Protein AF-A0A7W1I3D6-F1 (afdb_monomer_lite)

Sequence (99 aa):
LPVAHKRLGVGALIDAAIGDEPKHVIVAATLSLRPVEPLKLLAGPGVQFSHGHRDPLFRVGAAVDLPSIRSLTISPGVSVDFVGGHRAMVFGVTMGTGF

pLDDT: mean 77.07, std 13.78, range [35.66, 92.25]

Radius of gyration: 14.08 Å; chains: 1; bounding box: 47×22×35 Å

Foldseek 3Di:
DPPPPQFKFKFWFWWFFDDPDDTKTKIWTWIWGPPDAQKIWIWTKIWIDDPNDIWIKIKTWMWGWDDADPFKTKTFIWMWICTPNDIDIGGGITIGGDD

Structure (mmCIF, N/CA/C/O backbone):
data_AF-A0A7W1I3D6-F1
#
_entry.id   AF-A0A7W1I3D6-F1
#
loop_
_atom_site.group_PDB
_atom_site.id
_atom_site.type_symbol
_atom_site.label_atom_id
_atom_site.label_alt_id
_atom_site.label_comp_id
_atom_site.label_asym_id
_atom_site.label_entity_id
_atom_site.label_seq_id
_atom_site.pdbx_PDB_ins_code
_atom_site.Cartn_x
_atom_site.Cartn_y
_atom_site.Cartn_z
_atom_site.occupancy
_atom_site.B_iso_or_equiv
_atom_site.auth_seq_id
_atom_site.auth_comp_id
_atom_site.auth_asym_id
_atom_site.auth_atom_id
_atom_site.pdbx_PDB_model_num
ATOM 1 N N . LEU A 1 1 ? -27.669 1.360 17.803 1.00 35.66 1 LEU A N 1
ATOM 2 C CA . LEU A 1 1 ? -27.728 0.775 16.442 1.00 35.66 1 LEU A CA 1
ATOM 3 C C . LEU A 1 1 ? -26.361 0.168 16.165 1.00 35.66 1 LEU A C 1
ATOM 5 O O . LEU A 1 1 ? -25.393 0.897 16.356 1.00 35.66 1 LEU A O 1
ATOM 9 N N . PRO A 1 2 ? -26.232 -1.127 15.833 1.00 40.19 2 PRO A N 1
ATOM 10 C CA . PRO A 1 2 ? -24.918 -1.703 15.596 1.00 40.19 2 PRO A CA 1
ATOM 11 C C . PRO A 1 2 ? -24.358 -1.066 14.321 1.00 40.19 2 PRO A C 1
ATOM 13 O O . PRO A 1 2 ? -24.988 -1.112 13.265 1.00 40.19 2 PRO A O 1
ATOM 16 N N . VAL A 1 3 ? -23.214 -0.397 14.448 1.00 46.22 3 VAL A N 1
ATOM 17 C CA . VAL A 1 3 ? -22.476 0.162 13.317 1.00 46.22 3 VAL A CA 1
ATOM 18 C C . VAL A 1 3 ? -22.047 -1.027 12.468 1.00 46.22 3 VAL A C 1
ATOM 20 O O . VAL A 1 3 ? -21.266 -1.864 12.911 1.00 46.22 3 VAL A O 1
ATOM 23 N N . ALA A 1 4 ? -22.605 -1.160 11.268 1.00 44.44 4 ALA A N 1
ATOM 24 C CA . ALA A 1 4 ? -22.101 -2.122 10.305 1.00 44.44 4 ALA A CA 1
ATOM 25 C C . ALA A 1 4 ? -20.648 -1.734 9.989 1.00 44.44 4 ALA A C 1
ATOM 27 O O . ALA A 1 4 ? -20.416 -0.773 9.258 1.00 44.44 4 ALA A O 1
ATOM 28 N N . HIS A 1 5 ? -19.676 -2.435 10.582 1.00 55.94 5 HIS A N 1
ATOM 29 C CA . HIS A 1 5 ? -18.256 -2.236 10.293 1.00 55.94 5 HIS A CA 1
ATOM 30 C C . HIS A 1 5 ? -18.040 -2.526 8.804 1.00 55.94 5 HIS A C 1
ATOM 32 O O . HIS A 1 5 ? -18.047 -3.687 8.386 1.00 55.94 5 HIS A O 1
ATOM 38 N N . LYS A 1 6 ? -17.917 -1.487 7.970 1.00 65.94 6 LYS A N 1
ATOM 39 C CA . LYS A 1 6 ? -17.660 -1.661 6.538 1.00 65.94 6 LYS A CA 1
ATOM 40 C C . LYS A 1 6 ? -16.251 -2.220 6.378 1.00 65.94 6 LYS A C 1
ATOM 42 O O . LYS A 1 6 ? -15.257 -1.530 6.583 1.00 65.94 6 LYS A O 1
ATOM 47 N N . ARG A 1 7 ? -16.151 -3.506 6.054 1.00 74.06 7 ARG A N 1
ATOM 48 C CA . ARG A 1 7 ? -14.860 -4.207 5.968 1.00 74.06 7 ARG A CA 1
ATOM 49 C C . ARG A 1 7 ? -14.125 -3.963 4.655 1.00 74.06 7 ARG A C 1
ATOM 51 O O . ARG A 1 7 ? -12.944 -4.262 4.587 1.00 74.06 7 ARG A O 1
ATOM 58 N N . LEU A 1 8 ? -14.804 -3.450 3.633 1.00 76.12 8 LEU A N 1
ATOM 59 C CA . LEU A 1 8 ? -14.255 -3.243 2.295 1.00 76.12 8 LEU A CA 1
ATOM 60 C C . LEU A 1 8 ? -14.157 -1.754 1.997 1.00 76.12 8 LEU A C 1
ATOM 62 O O . LEU A 1 8 ? -15.109 -1.034 2.277 1.00 76.12 8 LEU A O 1
ATOM 66 N N . GLY A 1 9 ? -13.050 -1.344 1.385 1.00 71.12 9 GLY A N 1
ATOM 67 C CA . GLY A 1 9 ? -12.829 0.011 0.892 1.00 71.12 9 GLY A CA 1
ATOM 68 C C . GLY A 1 9 ? -12.034 0.006 -0.413 1.00 71.12 9 GLY A C 1
ATOM 69 O O . GLY A 1 9 ? -11.344 -0.967 -0.738 1.00 71.12 9 GLY A O 1
ATOM 70 N N . VAL A 1 10 ? -12.110 1.106 -1.157 1.00 68.81 10 VAL A N 1
ATOM 71 C CA . VAL A 1 10 ? -11.301 1.345 -2.360 1.00 68.81 10 VAL A CA 1
ATOM 72 C C . VAL A 1 10 ? -10.430 2.573 -2.127 1.00 68.81 10 VAL A C 1
ATOM 74 O O . VAL A 1 10 ? -10.902 3.586 -1.616 1.00 68.81 10 VAL A O 1
ATOM 77 N N . GLY A 1 11 ? -9.151 2.495 -2.476 1.00 66.44 11 GLY A N 1
ATOM 78 C CA . GLY A 1 11 ? -8.198 3.572 -2.230 1.00 66.44 11 GLY A CA 1
ATOM 79 C C . GLY A 1 11 ? -7.255 3.775 -3.402 1.00 66.44 11 GLY A C 1
ATOM 80 O O . GLY A 1 11 ? -6.897 2.828 -4.103 1.00 66.44 11 GLY A O 1
ATOM 81 N N . ALA A 1 12 ? -6.828 5.017 -3.593 1.00 62.50 12 ALA A N 1
ATOM 82 C CA . ALA A 1 12 ? -5.676 5.326 -4.421 1.00 62.50 12 ALA A CA 1
ATOM 83 C C . ALA A 1 12 ? -4.475 5.511 -3.500 1.00 62.50 12 ALA A C 1
ATOM 85 O O . ALA A 1 12 ? -4.566 6.155 -2.458 1.00 62.50 12 ALA A O 1
ATOM 86 N N . LEU A 1 13 ? -3.350 4.943 -3.887 1.00 67.12 13 LEU A N 1
ATOM 87 C CA . LEU A 1 13 ? -2.103 5.075 -3.170 1.00 67.12 13 LEU A CA 1
ATOM 88 C C . LEU A 1 13 ? -1.138 5.842 -4.069 1.00 67.12 13 LEU A C 1
ATOM 90 O O . LEU A 1 13 ? -0.946 5.488 -5.233 1.00 67.12 13 LEU A O 1
ATOM 94 N N . ILE A 1 14 ? -0.556 6.902 -3.514 1.00 62.06 14 ILE A N 1
ATOM 95 C CA . ILE A 1 14 ? 0.576 7.613 -4.099 1.00 62.06 14 ILE A CA 1
ATOM 96 C C . ILE A 1 14 ? 1.700 7.489 -3.084 1.00 62.06 14 ILE A C 1
ATOM 98 O O . ILE A 1 14 ? 1.619 8.080 -2.011 1.00 62.06 14 ILE A O 1
ATOM 102 N N . ASP A 1 15 ? 2.727 6.724 -3.431 1.00 63.75 15 ASP A N 1
ATOM 103 C CA . ASP A 1 15 ? 3.896 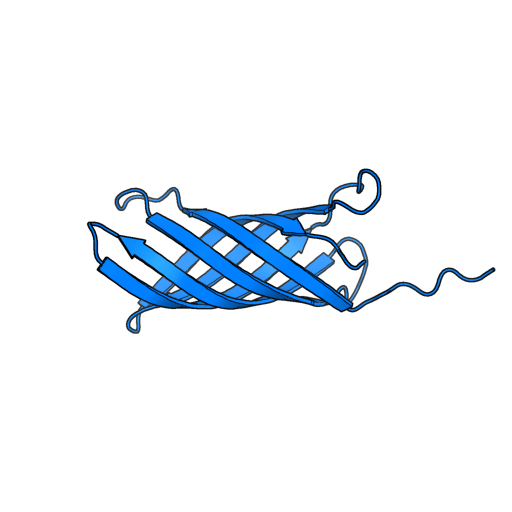6.539 -2.586 1.00 63.75 15 ASP A CA 1
ATOM 104 C C . ASP A 1 15 ? 5.125 7.110 -3.286 1.00 63.75 15 ASP A C 1
ATOM 106 O O . ASP A 1 15 ? 5.365 6.885 -4.476 1.00 63.75 15 ASP A O 1
ATOM 110 N N . ALA A 1 16 ? 5.928 7.831 -2.512 1.00 54.94 16 ALA A N 1
ATOM 111 C CA . ALA A 1 16 ? 7.310 8.105 -2.857 1.00 54.94 16 ALA A CA 1
ATOM 112 C C . ALA A 1 16 ? 8.160 7.034 -2.169 1.00 54.94 16 ALA A C 1
ATOM 114 O O . ALA A 1 16 ? 8.297 7.045 -0.946 1.00 54.94 16 ALA A O 1
ATOM 115 N N . ALA A 1 17 ? 8.702 6.093 -2.941 1.00 56.19 17 ALA A N 1
ATOM 116 C CA . ALA A 1 17 ? 9.646 5.129 -2.396 1.00 56.19 17 ALA A CA 1
ATOM 117 C C . ALA A 1 17 ? 10.978 5.848 -2.134 1.00 56.19 17 ALA A C 1
ATOM 119 O O . ALA A 1 17 ? 11.572 6.428 -3.046 1.00 56.19 17 ALA A O 1
ATOM 120 N N . ILE A 1 18 ? 11.425 5.834 -0.878 1.00 46.22 18 ILE A N 1
ATOM 121 C CA . ILE A 1 18 ? 12.745 6.319 -0.468 1.00 46.22 18 ILE A CA 1
ATOM 122 C C . ILE A 1 18 ? 13.575 5.075 -0.134 1.00 46.22 18 ILE A C 1
ATOM 124 O O . ILE A 1 18 ? 13.280 4.384 0.838 1.00 46.22 18 ILE A O 1
ATOM 128 N N . GLY A 1 19 ? 14.572 4.774 -0.964 1.00 49.94 19 GLY A N 1
ATOM 129 C CA . GLY A 1 19 ? 15.523 3.671 -0.793 1.00 49.94 19 GLY A CA 1
ATOM 130 C C . GLY A 1 19 ? 16.900 4.053 -1.347 1.00 49.94 19 GLY A C 1
ATOM 131 O O . GLY A 1 19 ? 17.102 5.206 -1.723 1.00 49.94 19 GLY A O 1
ATOM 132 N N . ASP A 1 20 ? 17.830 3.095 -1.399 1.00 46.72 20 ASP A N 1
ATOM 133 C CA . ASP A 1 20 ? 19.212 3.312 -1.878 1.00 46.72 20 ASP A CA 1
ATOM 134 C C . ASP A 1 20 ? 19.309 3.617 -3.389 1.00 46.72 20 ASP A C 1
ATOM 136 O O . ASP A 1 20 ? 20.318 4.135 -3.863 1.00 46.72 20 ASP A O 1
ATOM 140 N N . GLU A 1 21 ? 18.245 3.341 -4.144 1.00 48.88 21 GLU A N 1
ATOM 141 C CA . GLU A 1 21 ? 18.108 3.638 -5.572 1.00 48.88 21 GLU A CA 1
ATOM 142 C C . GLU A 1 21 ? 17.222 4.884 -5.806 1.00 48.88 21 GLU A C 1
ATOM 144 O O . GLU A 1 21 ? 16.393 5.233 -4.957 1.00 48.88 21 GLU A O 1
ATOM 149 N N . PRO A 1 22 ? 17.410 5.612 -6.927 1.00 52.75 22 PRO A N 1
ATOM 150 C CA . PRO A 1 22 ? 16.804 6.922 -7.172 1.00 52.75 22 PRO A CA 1
ATOM 151 C C . PRO A 1 22 ? 15.280 6.952 -6.989 1.00 52.75 22 PRO A C 1
ATOM 153 O O . PRO A 1 22 ? 14.565 6.027 -7.344 1.00 52.75 22 PRO A O 1
ATOM 156 N N . LYS A 1 23 ? 14.784 8.081 -6.469 1.00 56.25 23 LYS A N 1
ATOM 157 C CA . LYS A 1 23 ? 13.375 8.362 -6.137 1.00 56.25 23 LYS A CA 1
ATOM 158 C C . LYS A 1 23 ? 12.394 7.821 -7.190 1.00 56.25 23 LYS A C 1
ATOM 160 O O . LYS A 1 23 ? 12.240 8.415 -8.258 1.00 56.25 23 LYS A O 1
ATOM 165 N N . HIS A 1 24 ? 11.676 6.754 -6.853 1.00 69.50 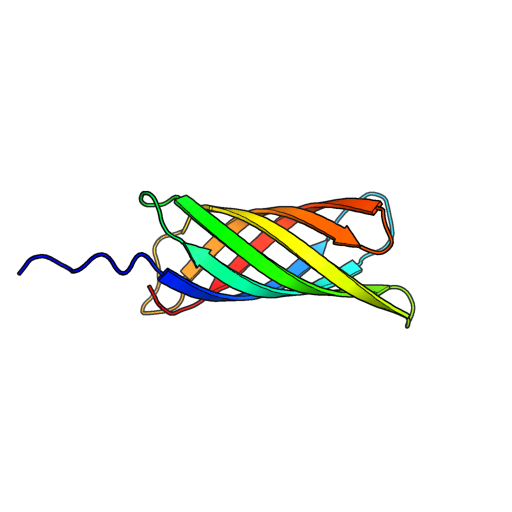24 HIS A N 1
ATOM 166 C CA . HIS A 1 24 ? 10.586 6.233 -7.672 1.00 69.50 24 HIS A CA 1
ATOM 167 C C . HIS A 1 24 ? 9.247 6.740 -7.145 1.00 69.50 24 HIS A C 1
ATOM 169 O O . HIS A 1 24 ? 8.974 6.694 -5.942 1.00 69.50 24 HIS A O 1
ATOM 175 N N . VAL A 1 25 ? 8.396 7.205 -8.060 1.00 67.69 25 VAL A N 1
ATOM 176 C CA . VAL A 1 25 ? 6.998 7.514 -7.747 1.00 67.69 25 VAL A CA 1
ATOM 177 C C . VAL A 1 25 ? 6.160 6.307 -8.128 1.00 67.69 25 VAL A C 1
ATOM 179 O O . VAL A 1 25 ? 6.264 5.806 -9.250 1.00 67.69 25 VAL A O 1
ATOM 182 N N . ILE A 1 26 ? 5.338 5.846 -7.192 1.00 74.75 26 ILE A N 1
ATOM 183 C CA . ILE A 1 26 ? 4.462 4.695 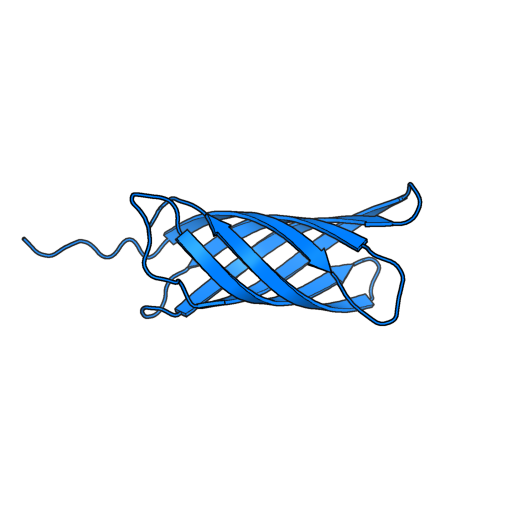-7.374 1.00 74.75 26 ILE A CA 1
ATOM 184 C C . ILE A 1 26 ? 3.024 5.157 -7.204 1.00 74.75 26 ILE A C 1
ATOM 186 O O . ILE A 1 26 ? 2.665 5.761 -6.193 1.00 74.75 26 ILE A O 1
ATOM 190 N N . VAL A 1 27 ? 2.201 4.860 -8.205 1.00 74.44 27 VAL A N 1
ATOM 191 C CA . VAL A 1 27 ? 0.758 5.096 -8.150 1.00 74.44 27 VAL A CA 1
ATOM 192 C C . VAL A 1 27 ? 0.062 3.753 -8.278 1.00 74.44 27 VAL A C 1
ATOM 194 O O . VAL A 1 27 ? 0.236 3.070 -9.285 1.00 74.44 27 VAL A O 1
ATOM 197 N N . ALA A 1 28 ? -0.727 3.372 -7.277 1.00 78.81 28 ALA A N 1
ATOM 198 C CA . ALA A 1 28 ? -1.466 2.113 -7.276 1.00 78.81 28 ALA A CA 1
ATOM 199 C C . ALA A 1 28 ? -2.940 2.336 -6.929 1.00 78.81 28 ALA A C 1
ATOM 201 O O . ALA A 1 28 ? -3.277 3.061 -5.992 1.00 78.81 28 ALA A O 1
ATOM 202 N N . ALA A 1 29 ? -3.828 1.681 -7.674 1.00 78.31 29 ALA A N 1
ATOM 203 C CA . ALA A 1 29 ? -5.220 1.534 -7.278 1.00 78.31 29 ALA A CA 1
ATOM 204 C C . ALA A 1 29 ? -5.318 0.288 -6.399 1.00 78.31 29 ALA A C 1
ATOM 206 O O . ALA A 1 29 ? -4.888 -0.789 -6.802 1.00 78.31 29 ALA A O 1
ATOM 207 N N . THR A 1 30 ? -5.868 0.425 -5.196 1.00 79.00 30 THR A N 1
ATOM 208 C CA . THR A 1 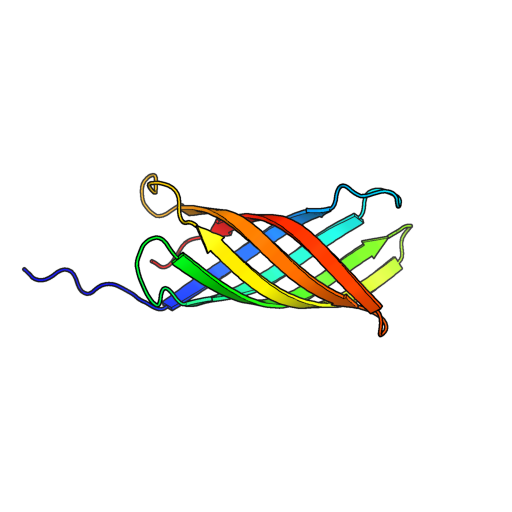30 ? -5.891 -0.661 -4.214 1.00 79.00 30 THR A CA 1
ATOM 209 C C . THR A 1 30 ? -7.310 -0.969 -3.768 1.00 79.00 30 THR A C 1
ATOM 211 O O . THR A 1 30 ? -8.093 -0.085 -3.409 1.00 79.00 30 THR A O 1
ATOM 214 N N . LEU A 1 31 ? -7.637 -2.257 -3.777 1.00 83.81 31 LEU A N 1
ATOM 215 C CA . LEU A 1 31 ? -8.732 -2.793 -2.987 1.00 83.81 31 LEU A CA 1
ATOM 216 C C . LEU A 1 31 ? -8.217 -3.016 -1.577 1.00 83.81 31 LEU A C 1
ATOM 218 O O . L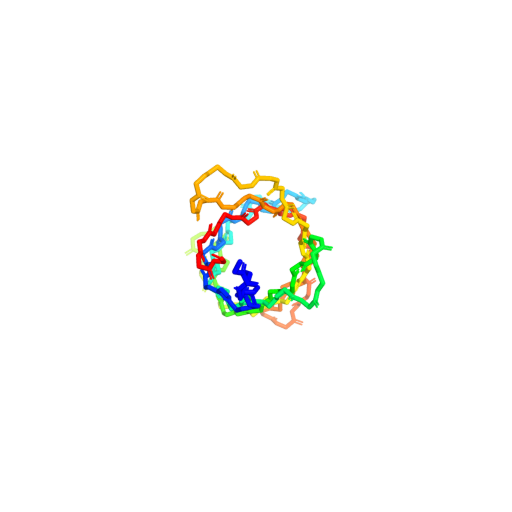EU A 1 31 ? -7.088 -3.474 -1.388 1.00 83.81 31 LEU A O 1
ATOM 222 N N . SER A 1 32 ? -9.049 -2.702 -0.593 1.00 83.31 32 SER A N 1
ATOM 223 C CA . SER A 1 32 ? -8.662 -2.807 0.803 1.00 83.31 32 SER A CA 1
ATOM 224 C C . SER A 1 32 ? -9.695 -3.540 1.642 1.00 83.31 32 SER A C 1
ATOM 226 O O . SER A 1 32 ? -10.904 -3.382 1.464 1.00 83.31 32 SER A O 1
ATOM 228 N N . LEU A 1 33 ? -9.187 -4.358 2.560 1.00 85.81 33 LEU A N 1
ATOM 229 C CA . LEU A 1 33 ? -9.956 -5.160 3.497 1.00 85.81 33 LEU A CA 1
ATOM 230 C C . LEU A 1 33 ? -9.512 -4.823 4.921 1.00 85.81 33 LEU A C 1
ATOM 232 O O . LEU A 1 33 ? -8.319 -4.839 5.207 1.00 85.81 33 LEU A O 1
ATOM 236 N N . ARG A 1 34 ? -10.459 -4.587 5.827 1.00 86.50 34 ARG A N 1
ATOM 237 C CA . ARG A 1 34 ? -10.216 -4.437 7.268 1.00 86.50 34 ARG A CA 1
ATOM 238 C C . ARG A 1 34 ? -10.649 -5.705 8.001 1.00 86.50 34 ARG A C 1
ATOM 240 O O . ARG A 1 34 ? -11.817 -5.810 8.382 1.00 86.50 34 ARG A O 1
ATOM 247 N N . PRO A 1 35 ? -9.758 -6.707 8.145 1.00 84.44 35 PRO A N 1
ATOM 248 C CA . PRO A 1 35 ? -10.094 -7.935 8.859 1.00 84.44 35 PRO A CA 1
ATOM 249 C C . PRO A 1 35 ? -10.345 -7.678 10.350 1.00 84.44 35 PRO A C 1
ATOM 251 O O . PRO A 1 35 ? -11.256 -8.269 10.926 1.00 84.44 35 PRO A O 1
ATOM 254 N N . VAL A 1 36 ? -9.565 -6.778 10.952 1.00 86.69 36 VAL A N 1
ATOM 255 C CA . VAL A 1 36 ? -9.675 -6.337 12.345 1.00 86.69 36 VAL A CA 1
ATOM 256 C C . VAL A 1 36 ? -9.190 -4.895 12.423 1.00 86.69 36 VAL A C 1
ATOM 258 O O . VAL A 1 36 ? -8.193 -4.563 11.798 1.00 86.69 36 VAL A O 1
ATOM 261 N N . GLU A 1 37 ? -9.872 -4.021 13.152 1.00 84.50 37 GLU A N 1
ATOM 262 C CA . GLU A 1 37 ? -9.392 -2.647 13.337 1.00 84.50 37 GLU A CA 1
ATOM 263 C C . GLU A 1 37 ? -8.162 -2.630 14.270 1.00 84.50 37 GLU A C 1
ATOM 265 O O . GLU A 1 37 ? -8.137 -3.387 15.243 1.00 84.50 37 GLU A O 1
ATOM 270 N N . PRO A 1 38 ? -7.134 -1.795 14.012 1.00 88.69 38 PRO A N 1
ATOM 271 C CA . PRO A 1 38 ? -6.986 -0.836 12.906 1.00 88.69 38 PRO A CA 1
ATOM 272 C C . PRO A 1 38 ? -6.271 -1.412 11.663 1.00 88.69 38 PRO A C 1
ATOM 274 O O . PRO A 1 38 ? -5.810 -0.658 10.808 1.00 88.69 38 PRO A O 1
ATOM 277 N N . LEU A 1 39 ? -6.118 -2.734 11.564 1.00 89.38 39 LEU A N 1
ATOM 278 C CA . LEU A 1 39 ? -5.397 -3.390 10.476 1.00 89.38 39 LEU A CA 1
ATOM 279 C C . LEU A 1 39 ? -6.182 -3.346 9.159 1.00 89.38 39 LEU A C 1
ATOM 281 O O . LEU A 1 39 ? -7.339 -3.761 9.064 1.00 89.38 39 LEU A O 1
ATOM 285 N N . LYS A 1 40 ? -5.483 -2.939 8.104 1.00 88.81 40 LYS A N 1
ATOM 286 C CA . LYS A 1 40 ? -5.948 -2.939 6.724 1.00 88.81 40 LYS A CA 1
ATOM 287 C C . LYS A 1 40 ? -4.998 -3.749 5.859 1.00 88.81 40 LYS A C 1
ATOM 289 O O . LYS A 1 40 ? -3.793 -3.531 5.881 1.00 88.81 40 LYS A O 1
ATOM 294 N N . LEU A 1 41 ? -5.549 -4.644 5.058 1.00 90.56 41 LEU A N 1
ATOM 295 C CA . LEU A 1 41 ? -4.852 -5.312 3.969 1.00 90.56 41 LEU A CA 1
ATOM 296 C C . LEU A 1 41 ? -5.184 -4.590 2.670 1.00 90.56 41 LEU A C 1
ATOM 298 O O . LEU A 1 41 ? -6.324 -4.163 2.484 1.00 90.56 41 LEU A O 1
ATOM 302 N N . LEU A 1 42 ? -4.204 -4.453 1.785 1.00 89.81 42 LEU A N 1
ATOM 303 C CA . LEU A 1 42 ? -4.367 -3.794 0.495 1.00 89.81 42 LEU A CA 1
ATOM 304 C C . LEU A 1 42 ? -3.723 -4.614 -0.616 1.00 89.81 42 LEU A C 1
ATOM 306 O O . LEU A 1 42 ? -2.662 -5.208 -0.427 1.00 89.81 42 LEU A O 1
ATOM 310 N N . ALA A 1 43 ? -4.373 -4.643 -1.774 1.00 91.12 43 ALA A N 1
ATOM 311 C CA . ALA A 1 43 ? -3.815 -5.235 -2.977 1.00 91.12 43 ALA A CA 1
ATOM 312 C C . ALA A 1 43 ? -4.338 -4.527 -4.223 1.00 91.12 43 ALA A C 1
ATOM 314 O O . ALA A 1 43 ? -5.491 -4.085 -4.256 1.00 91.12 43 ALA A O 1
ATOM 315 N N . GLY A 1 44 ? -3.516 -4.446 -5.262 1.00 90.44 44 GLY A N 1
ATOM 316 C CA . GLY A 1 44 ? -3.989 -3.959 -6.548 1.00 90.44 44 GLY A CA 1
ATOM 317 C C . GLY A 1 44 ? -2.898 -3.580 -7.541 1.00 90.44 44 GLY A C 1
ATOM 318 O O . GLY A 1 44 ? -1.707 -3.631 -7.222 1.00 90.44 44 GLY A O 1
ATOM 319 N N . PRO A 1 45 ? -3.306 -3.253 -8.775 1.00 91.31 45 PRO A N 1
ATOM 320 C CA . PRO A 1 45 ? -2.392 -2.855 -9.831 1.00 91.31 45 PRO A CA 1
ATOM 321 C C . PRO A 1 45 ? -1.879 -1.426 -9.624 1.00 91.31 45 PRO A C 1
ATOM 323 O O . PRO A 1 45 ? -2.564 -0.561 -9.069 1.00 91.31 45 PRO A O 1
ATOM 326 N N . GLY A 1 46 ? -0.690 -1.155 -10.148 1.00 88.06 46 GLY A N 1
ATOM 327 C CA . GLY A 1 46 ? -0.104 0.175 -10.169 1.00 88.06 46 GLY A CA 1
ATOM 328 C C . GLY A 1 46 ? 0.881 0.379 -11.309 1.00 88.06 46 GLY A C 1
ATOM 329 O O . GLY A 1 46 ? 1.058 -0.478 -12.178 1.00 88.06 46 GLY A O 1
ATOM 330 N N . VAL A 1 47 ? 1.535 1.534 -11.276 1.00 86.69 47 VAL A N 1
ATOM 331 C CA . VAL A 1 47 ? 2.596 1.927 -12.202 1.00 86.69 47 VAL A CA 1
ATOM 332 C C . VAL A 1 47 ? 3.738 2.552 -11.407 1.00 86.69 47 VAL A C 1
ATOM 334 O O . VAL A 1 47 ? 3.508 3.422 -10.560 1.00 86.69 47 VAL A O 1
ATOM 337 N N . GLN A 1 48 ? 4.961 2.118 -11.701 1.00 85.38 48 GLN A N 1
ATOM 338 C CA . GLN A 1 48 ? 6.190 2.755 -11.244 1.00 85.38 48 GLN A CA 1
ATOM 339 C C . GLN A 1 48 ? 6.685 3.715 -12.324 1.00 85.38 48 GLN A C 1
ATOM 341 O O . GLN A 1 48 ? 6.728 3.374 -13.506 1.00 85.38 48 GLN A O 1
ATOM 346 N N . PHE A 1 49 ? 7.084 4.912 -11.905 1.00 83.94 49 PHE A N 1
ATOM 347 C CA . PHE A 1 49 ? 7.712 5.902 -12.769 1.00 83.94 49 PHE A CA 1
ATOM 348 C C . PHE A 1 49 ? 9.198 6.015 -12.410 1.00 83.94 49 PHE A C 1
ATOM 350 O O . PHE A 1 49 ? 9.544 6.376 -11.282 1.00 83.94 49 PHE A O 1
ATOM 357 N N . SER A 1 50 ? 10.073 5.716 -13.374 1.00 79.50 50 SER A N 1
ATOM 358 C CA . SER A 1 50 ? 11.535 5.799 -13.235 1.00 79.50 50 SER A CA 1
ATOM 359 C C . SER A 1 50 ? 12.156 6.372 -14.506 1.00 79.50 50 SER A C 1
ATOM 361 O O . SER A 1 50 ? 11.965 5.808 -15.575 1.00 79.50 50 SER A O 1
ATOM 363 N N . HIS A 1 51 ? 12.892 7.487 -14.424 1.00 74.06 51 HIS A N 1
ATOM 364 C CA . HIS A 1 51 ? 13.666 8.054 -15.549 1.00 74.06 51 HIS A CA 1
ATOM 365 C C . HIS A 1 51 ? 12.916 8.084 -16.902 1.00 74.06 51 HIS A C 1
ATOM 367 O O . HIS A 1 51 ? 13.452 7.700 -17.939 1.00 74.06 51 HIS A O 1
ATOM 373 N N . GLY A 1 52 ? 11.641 8.494 -16.893 1.00 75.75 52 GLY A N 1
ATOM 374 C CA . GLY A 1 52 ? 10.797 8.574 -18.095 1.00 75.75 52 GLY A CA 1
ATOM 375 C C . GLY A 1 52 ? 10.143 7.259 -18.542 1.00 75.75 52 GLY A C 1
ATOM 376 O O . GLY A 1 52 ? 9.309 7.284 -19.445 1.00 75.75 52 GLY A O 1
ATOM 377 N N . HIS A 1 53 ? 10.450 6.140 -17.888 1.00 80.94 53 HIS A N 1
ATOM 378 C CA . HIS A 1 53 ? 9.840 4.834 -18.121 1.00 80.94 53 HIS A CA 1
ATOM 379 C C . HIS A 1 53 ? 8.670 4.593 -17.165 1.00 80.94 53 HIS A C 1
ATOM 381 O O . HIS A 1 53 ? 8.605 5.154 -16.063 1.00 80.94 53 HIS A O 1
ATOM 387 N N . ARG A 1 54 ? 7.713 3.791 -17.639 1.00 87.69 54 ARG A N 1
ATOM 388 C CA . ARG A 1 54 ? 6.507 3.399 -16.912 1.00 87.69 54 ARG A CA 1
ATOM 389 C C . ARG A 1 54 ? 6.444 1.888 -16.875 1.00 87.69 54 ARG A C 1
ATOM 391 O O . ARG A 1 54 ? 6.191 1.273 -17.909 1.00 87.69 54 ARG A O 1
ATOM 398 N N . ASP A 1 55 ? 6.603 1.330 -15.688 1.00 88.75 55 ASP A N 1
ATOM 399 C CA . ASP A 1 55 ? 6.582 -0.112 -15.497 1.00 88.75 55 ASP A CA 1
ATOM 400 C C . ASP A 1 55 ? 5.308 -0.515 -14.750 1.00 88.75 55 ASP A C 1
ATOM 402 O O . ASP A 1 55 ? 5.009 0.050 -13.690 1.00 88.75 55 ASP A O 1
ATOM 406 N N . PRO A 1 56 ? 4.511 -1.456 -15.289 1.00 90.38 56 PRO A N 1
ATOM 407 C CA . PRO A 1 56 ? 3.360 -1.976 -14.574 1.00 90.38 56 PRO A CA 1
ATOM 408 C C . PRO A 1 56 ? 3.832 -2.746 -13.342 1.00 90.38 56 PRO A C 1
ATOM 410 O O . PRO A 1 56 ? 4.808 -3.499 -13.392 1.00 90.38 56 PRO A O 1
ATOM 413 N N . LEU A 1 57 ? 3.097 -2.595 -12.246 1.00 89.69 57 LEU A N 1
ATOM 414 C CA . LEU A 1 57 ? 3.345 -3.337 -11.018 1.00 89.69 57 LEU A CA 1
ATOM 415 C C . LEU A 1 57 ? 2.058 -3.883 -10.423 1.00 89.69 57 LEU A C 1
ATOM 417 O O . LEU A 1 57 ? 0.956 -3.391 -10.677 1.00 89.69 57 LEU A O 1
ATOM 421 N N . PHE A 1 58 ? 2.224 -4.888 -9.579 1.00 91.19 58 PHE A N 1
ATOM 422 C CA . PHE A 1 58 ? 1.189 -5.344 -8.667 1.00 91.19 58 PHE A CA 1
ATOM 423 C C . PHE A 1 58 ? 1.680 -5.182 -7.234 1.00 91.19 58 PHE A C 1
ATOM 425 O O . PHE A 1 58 ? 2.830 -5.505 -6.937 1.00 91.19 58 PHE A O 1
ATOM 432 N N . ARG A 1 59 ? 0.807 -4.699 -6.353 1.00 91.00 59 ARG A N 1
ATOM 433 C CA . ARG A 1 59 ? 1.114 -4.444 -4.949 1.00 91.00 59 ARG A CA 1
ATOM 434 C C . ARG A 1 59 ? 0.292 -5.334 -4.039 1.00 91.00 59 ARG A C 1
ATOM 436 O O . ARG A 1 59 ? -0.908 -5.501 -4.257 1.00 91.00 59 ARG A O 1
ATOM 443 N N . VAL A 1 60 ? 0.918 -5.800 -2.962 1.00 92.25 60 VAL A N 1
ATOM 444 C CA . VAL A 1 60 ? 0.235 -6.359 -1.789 1.00 92.25 60 VAL A CA 1
ATOM 445 C C . VAL A 1 60 ? 0.848 -5.760 -0.530 1.00 92.25 60 VAL A C 1
ATOM 447 O O . VAL A 1 60 ? 2.067 -5.625 -0.443 1.00 92.25 60 VAL A O 1
ATOM 450 N N . GLY A 1 61 ? 0.031 -5.407 0.457 1.00 91.69 61 GLY A N 1
ATOM 451 C CA . GLY A 1 61 ? 0.529 -4.792 1.678 1.00 91.69 61 GLY A CA 1
ATOM 452 C C . GLY A 1 61 ? -0.433 -4.836 2.851 1.00 91.69 61 GLY A C 1
ATOM 453 O O . GLY A 1 61 ? -1.580 -5.282 2.750 1.00 91.69 61 GLY A O 1
ATOM 454 N N . ALA A 1 62 ? 0.071 -4.336 3.970 1.00 91.69 62 ALA A N 1
ATOM 455 C CA . ALA A 1 62 ? -0.673 -4.124 5.195 1.00 91.69 62 ALA A CA 1
ATOM 456 C C . ALA A 1 62 ? -0.411 -2.710 5.721 1.00 91.69 62 ALA A C 1
ATOM 458 O O . ALA A 1 62 ? 0.700 -2.189 5.626 1.00 91.69 62 ALA A O 1
ATOM 459 N N . ALA A 1 63 ? -1.438 -2.093 6.287 1.00 90.06 63 ALA A N 1
ATOM 460 C CA . ALA A 1 63 ? -1.385 -0.753 6.841 1.00 90.06 63 ALA A CA 1
ATOM 461 C C . ALA A 1 63 ? -2.199 -0.675 8.133 1.00 90.06 63 ALA A C 1
ATOM 463 O O . ALA A 1 63 ? -3.088 -1.493 8.376 1.00 90.06 63 ALA A O 1
ATOM 464 N N . VAL A 1 64 ? -1.897 0.326 8.950 1.00 89.44 64 VAL A N 1
ATOM 465 C CA . VAL A 1 64 ? -2.642 0.638 10.172 1.00 89.44 64 VAL A CA 1
ATOM 466 C C . VAL A 1 64 ? -3.415 1.923 9.937 1.00 89.44 64 VAL A C 1
ATOM 468 O O . VAL A 1 64 ? -2.813 2.946 9.634 1.00 89.44 64 VAL A O 1
ATOM 471 N N . ASP A 1 65 ? -4.738 1.883 10.055 1.00 87.56 65 ASP A N 1
ATOM 472 C CA . ASP A 1 65 ? -5.568 3.079 9.943 1.00 87.56 65 ASP A CA 1
ATOM 473 C C . ASP A 1 65 ? -5.359 3.989 11.159 1.00 87.56 65 ASP A C 1
ATOM 475 O O . ASP A 1 65 ? -5.590 3.597 12.306 1.00 87.56 65 ASP A O 1
ATOM 479 N N . LEU A 1 66 ? -4.941 5.228 10.904 1.00 86.88 66 LEU A N 1
ATOM 480 C CA . LEU A 1 66 ? -4.984 6.284 11.908 1.00 86.88 66 LEU A CA 1
ATOM 481 C C . LEU A 1 66 ? -6.431 6.774 12.086 1.00 86.88 66 LEU A C 1
ATOM 483 O O . LEU A 1 66 ? -7.250 6.619 11.168 1.00 86.88 66 LEU A O 1
ATOM 487 N N . PRO A 1 67 ? -6.763 7.396 13.238 1.00 81.75 67 PRO A N 1
ATOM 488 C CA . PRO A 1 67 ? -8.071 8.005 13.449 1.00 81.75 67 PRO A CA 1
ATOM 489 C C . PRO A 1 67 ? -8.462 8.887 12.259 1.00 81.75 67 PRO A C 1
ATOM 491 O O . PRO A 1 67 ? -7.757 9.831 11.900 1.00 81.75 67 PRO A O 1
ATOM 494 N N . SER A 1 68 ? -9.565 8.528 11.605 1.00 76.00 68 SER A N 1
ATOM 495 C CA . SER A 1 68 ? -9.992 9.175 10.365 1.00 76.00 68 SER A CA 1
ATOM 496 C C . SER A 1 68 ? -10.610 10.540 10.656 1.00 76.00 68 SER A C 1
ATOM 498 O O . SER A 1 68 ? -11.396 10.692 11.592 1.00 76.00 68 SER A O 1
ATOM 500 N N . ILE A 1 69 ? -10.293 11.538 9.829 1.00 73.50 69 ILE A N 1
ATOM 501 C CA . ILE A 1 69 ? -10.969 12.839 9.861 1.00 73.50 69 ILE A CA 1
ATOM 502 C C . ILE A 1 69 ? -12.062 12.788 8.794 1.00 73.50 69 ILE A C 1
ATOM 504 O O . ILE A 1 69 ? -11.784 12.818 7.594 1.00 73.50 69 ILE A O 1
ATOM 508 N N . ARG A 1 70 ? -13.325 12.706 9.230 1.00 75.44 70 ARG A N 1
ATOM 509 C CA . ARG A 1 70 ? -14.489 12.459 8.358 1.00 75.44 70 ARG A CA 1
ATOM 510 C C . ARG A 1 70 ? -14.346 11.122 7.613 1.00 75.44 70 ARG A C 1
ATOM 512 O O . ARG A 1 70 ? -14.248 10.085 8.254 1.00 75.44 70 ARG A O 1
ATOM 519 N N . SER A 1 71 ? -14.366 11.144 6.281 1.00 74.31 71 SER A N 1
ATOM 520 C CA . SER A 1 71 ? -14.263 9.972 5.405 1.00 74.31 71 SER A CA 1
ATOM 521 C C . SER A 1 71 ? -12.853 9.747 4.850 1.00 74.31 71 SER A C 1
ATOM 523 O O . SER A 1 71 ? -12.685 8.866 4.004 1.00 74.31 71 SER A O 1
ATOM 525 N N . LEU A 1 72 ? -11.872 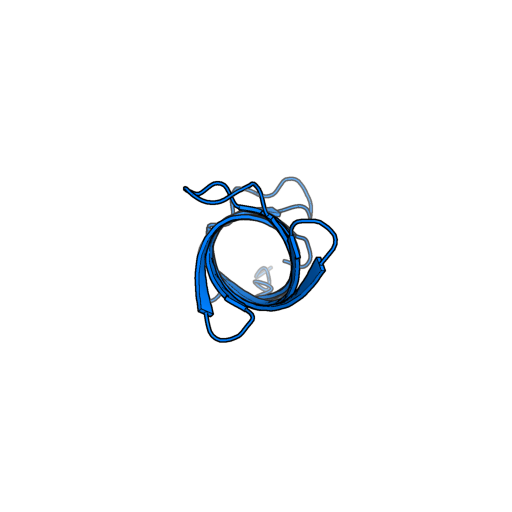10.556 5.273 1.00 76.38 72 LEU A N 1
ATOM 526 C CA . LEU A 1 72 ? -10.477 10.435 4.867 1.00 76.38 72 LEU A CA 1
ATOM 527 C C . LEU A 1 72 ? -9.698 9.662 5.931 1.00 76.38 72 LEU A C 1
ATOM 529 O O . LEU A 1 72 ? -9.624 10.075 7.092 1.00 76.38 72 LEU A O 1
ATOM 533 N N . THR A 1 73 ? -9.080 8.569 5.504 1.00 79.94 73 THR A N 1
ATOM 534 C CA . THR A 1 73 ? -8.217 7.731 6.333 1.00 79.94 73 THR A CA 1
ATOM 535 C C . THR A 1 73 ? -6.785 7.843 5.838 1.00 79.94 73 THR A C 1
ATOM 537 O O . THR A 1 73 ? -6.538 7.753 4.636 1.00 79.94 73 THR A O 1
ATOM 540 N N . ILE A 1 74 ? -5.853 8.013 6.772 1.00 84.56 74 ILE A N 1
ATOM 541 C CA . ILE A 1 74 ? -4.412 7.963 6.528 1.00 84.56 74 ILE A CA 1
ATOM 542 C C . ILE A 1 74 ? -3.892 6.688 7.179 1.00 84.56 74 ILE A C 1
ATOM 544 O O . ILE A 1 74 ? -4.221 6.418 8.335 1.00 84.56 74 ILE A O 1
ATOM 548 N N . SER A 1 75 ? -3.082 5.921 6.456 1.00 86.88 75 SER A N 1
ATOM 549 C CA . SER A 1 75 ? -2.609 4.630 6.944 1.00 86.88 75 SER A CA 1
ATOM 550 C C . SER A 1 75 ? -1.149 4.405 6.577 1.00 86.88 75 SER A C 1
ATOM 552 O O . SER A 1 75 ? -0.871 4.080 5.417 1.00 86.88 75 SER A O 1
ATOM 554 N N . PRO A 1 76 ? -0.203 4.570 7.520 1.00 88.56 76 PRO A N 1
ATOM 555 C CA . PRO A 1 76 ? 1.151 4.083 7.317 1.00 88.56 76 PRO A CA 1
ATOM 556 C C . PRO A 1 76 ? 1.134 2.562 7.155 1.00 88.56 76 PRO A C 1
ATOM 558 O O . PRO A 1 76 ? 0.349 1.857 7.800 1.00 88.56 76 PRO A O 1
ATOM 561 N N . GLY A 1 77 ? 1.999 2.052 6.290 1.00 88.19 77 GLY A N 1
ATOM 562 C CA . GLY A 1 77 ? 2.026 0.634 5.989 1.00 88.19 77 GLY A CA 1
ATOM 563 C C . GLY A 1 77 ? 3.303 0.166 5.322 1.00 88.19 77 GLY A C 1
ATOM 564 O O . GLY A 1 77 ? 4.186 0.945 4.957 1.00 88.19 77 GLY A O 1
ATOM 565 N N . VAL A 1 78 ? 3.358 -1.149 5.168 1.00 89.81 78 VAL A N 1
ATOM 566 C CA . VAL A 1 78 ? 4.412 -1.864 4.465 1.00 89.81 78 VAL A CA 1
ATOM 567 C C . VAL A 1 78 ? 3.794 -2.647 3.318 1.00 89.81 78 VAL A C 1
ATOM 569 O O . VAL A 1 78 ? 2.728 -3.251 3.455 1.00 89.81 78 VAL A O 1
ATOM 572 N N . SER A 1 79 ? 4.446 -2.608 2.166 1.00 88.94 79 SER A N 1
ATOM 573 C CA . SER A 1 79 ? 3.996 -3.287 0.955 1.00 88.94 79 SER A CA 1
ATOM 574 C C . SER A 1 79 ? 5.154 -3.964 0.241 1.00 88.94 79 SER A C 1
ATOM 576 O O . SER A 1 79 ? 6.318 -3.608 0.429 1.00 88.94 79 SER A O 1
ATOM 578 N N . VAL A 1 80 ? 4.811 -4.934 -0.596 1.00 89.69 80 VAL A N 1
ATOM 579 C CA . VAL A 1 80 ? 5.709 -5.527 -1.579 1.00 89.69 80 VAL A CA 1
ATOM 580 C C . VAL A 1 80 ? 5.149 -5.250 -2.966 1.00 89.69 80 VAL A C 1
ATOM 582 O O . VAL A 1 80 ? 3.992 -5.578 -3.246 1.00 89.69 80 VAL A O 1
ATOM 585 N N . ASP A 1 81 ? 5.996 -4.682 -3.818 1.00 88.56 81 ASP A N 1
ATOM 586 C CA . ASP A 1 81 ? 5.706 -4.443 -5.226 1.00 88.56 81 ASP A CA 1
ATOM 587 C C . ASP A 1 81 ? 6.400 -5.467 -6.103 1.00 88.56 81 ASP A C 1
ATOM 589 O O . ASP A 1 81 ? 7.599 -5.708 -5.972 1.00 88.56 81 ASP A O 1
ATOM 593 N N . PHE A 1 82 ? 5.631 -6.039 -7.021 1.00 90.44 82 PHE A N 1
ATOM 594 C CA . PHE A 1 82 ? 6.100 -6.929 -8.069 1.00 90.44 82 PHE A CA 1
ATOM 595 C C . PHE A 1 82 ? 6.167 -6.130 -9.370 1.00 90.44 82 PHE A C 1
ATOM 597 O O . PHE A 1 82 ? 5.126 -5.810 -9.944 1.00 90.44 82 PHE A O 1
ATOM 604 N N . VAL A 1 83 ? 7.378 -5.799 -9.819 1.00 87.56 83 VAL A N 1
ATOM 605 C CA . VAL A 1 83 ? 7.631 -4.961 -11.003 1.00 87.56 83 VAL A CA 1
ATOM 606 C C . VAL A 1 83 ? 8.772 -5.560 -11.817 1.00 87.56 83 VAL A C 1
ATOM 608 O O . VAL A 1 83 ? 9.817 -5.895 -11.268 1.00 87.56 83 VAL A O 1
ATOM 611 N N . GLY A 1 84 ? 8.561 -5.777 -13.118 1.00 83.81 84 GLY A N 1
ATOM 612 C CA . GLY A 1 84 ? 9.610 -6.284 -14.017 1.00 83.81 84 GLY A CA 1
ATOM 613 C C . GLY A 1 84 ? 10.278 -7.603 -13.585 1.00 83.81 84 GLY A C 1
ATOM 614 O O . GLY A 1 84 ? 11.436 -7.826 -13.908 1.00 83.81 84 GLY A O 1
ATOM 615 N N . GLY A 1 85 ? 9.594 -8.462 -12.818 1.00 82.44 85 GLY A N 1
ATOM 616 C CA . GLY A 1 85 ? 10.168 -9.701 -12.261 1.00 82.44 85 GLY A CA 1
ATOM 617 C C . GLY A 1 85 ? 10.952 -9.525 -10.951 1.00 82.44 85 GLY A C 1
ATOM 618 O O . GLY A 1 85 ? 11.363 -10.513 -10.342 1.00 82.44 85 GLY A O 1
ATOM 619 N N . HIS A 1 86 ? 11.097 -8.291 -10.473 1.00 82.75 86 HIS A N 1
ATOM 620 C CA . HIS A 1 86 ? 11.733 -7.944 -9.208 1.00 82.75 86 HIS A CA 1
ATOM 621 C C . HIS A 1 86 ? 10.700 -7.679 -8.109 1.00 82.75 86 HIS A C 1
ATOM 623 O O . HIS A 1 86 ? 9.509 -7.478 -8.368 1.00 82.75 86 HIS A O 1
ATOM 629 N N . ARG A 1 87 ? 11.175 -7.705 -6.859 1.00 85.81 87 ARG A N 1
ATOM 630 C CA . ARG A 1 87 ? 10.383 -7.395 -5.666 1.00 85.81 87 ARG A CA 1
ATOM 631 C C . ARG A 1 87 ? 10.999 -6.203 -4.954 1.00 85.81 87 ARG A C 1
ATOM 633 O O . ARG A 1 87 ? 12.184 -6.247 -4.637 1.00 85.81 87 ARG A O 1
ATOM 640 N N . ALA A 1 88 ? 10.192 -5.192 -4.665 1.00 82.50 88 ALA A N 1
ATOM 641 C CA . ALA A 1 88 ? 10.603 -4.040 -3.873 1.00 82.50 88 ALA A CA 1
ATOM 642 C C . ALA A 1 88 ? 9.773 -3.969 -2.591 1.00 82.50 88 ALA A C 1
ATOM 644 O O . ALA A 1 88 ? 8.548 -4.081 -2.632 1.00 82.50 88 ALA A O 1
ATOM 645 N N . MET A 1 89 ? 10.438 -3.793 -1.450 1.00 84.06 89 MET A N 1
ATOM 646 C CA . MET A 1 89 ? 9.762 -3.503 -0.188 1.00 84.06 89 MET A CA 1
ATOM 647 C C . MET A 1 89 ? 9.533 -1.998 -0.090 1.00 84.06 89 MET A C 1
ATOM 649 O O . MET A 1 89 ? 10.455 -1.213 -0.305 1.00 84.06 89 MET A O 1
ATOM 653 N N . VAL A 1 90 ? 8.307 -1.598 0.229 1.00 80.31 90 VAL A N 1
ATOM 654 C CA . VAL A 1 90 ? 7.898 -0.195 0.275 1.00 80.31 90 VAL A CA 1
ATOM 655 C C . VAL A 1 90 ? 7.333 0.124 1.647 1.00 80.31 90 VAL A C 1
ATOM 657 O O . VAL A 1 90 ? 6.416 -0.546 2.121 1.00 80.31 90 VAL A O 1
ATOM 660 N N . PHE A 1 91 ? 7.862 1.179 2.259 1.00 82.94 91 PHE A N 1
ATOM 661 C CA . PHE A 1 91 ? 7.278 1.823 3.428 1.00 82.94 91 PHE A CA 1
ATOM 662 C C . PHE A 1 91 ? 6.547 3.071 2.942 1.00 82.94 91 PHE A C 1
ATOM 664 O O . PHE A 1 91 ? 7.166 3.956 2.353 1.00 82.94 91 PHE A O 1
ATOM 671 N N . GLY A 1 92 ? 5.231 3.105 3.128 1.00 76.38 92 GLY A N 1
ATOM 672 C CA . GLY A 1 92 ? 4.367 4.081 2.469 1.00 76.38 92 GLY A CA 1
ATOM 673 C C . GLY A 1 92 ? 3.243 4.590 3.357 1.00 76.38 92 GLY A C 1
ATOM 674 O O . GLY A 1 92 ? 3.012 4.084 4.461 1.00 76.38 92 GLY A O 1
ATOM 675 N N . VAL A 1 93 ? 2.529 5.595 2.855 1.00 78.88 93 VAL A N 1
ATOM 676 C CA . VAL A 1 93 ? 1.350 6.168 3.509 1.00 78.88 93 VAL A CA 1
ATOM 677 C C . VAL A 1 93 ? 0.199 6.134 2.519 1.00 78.88 93 VAL A C 1
ATOM 679 O O . VAL A 1 93 ? 0.188 6.836 1.515 1.00 78.88 93 VAL A O 1
ATOM 682 N N . THR A 1 94 ? -0.818 5.338 2.828 1.00 78.00 94 THR A N 1
ATOM 683 C CA . THR A 1 94 ? -2.031 5.271 2.011 1.00 78.00 94 THR A CA 1
ATOM 684 C C . THR A 1 94 ? -3.045 6.301 2.486 1.00 78.00 94 THR A C 1
ATOM 686 O O . THR A 1 94 ? -3.337 6.373 3.679 1.00 78.00 94 THR A O 1
ATOM 689 N N . MET A 1 95 ? -3.639 7.043 1.552 1.00 77.25 95 MET A N 1
ATOM 690 C CA . MET A 1 95 ? -4.811 7.879 1.806 1.00 77.25 95 MET A CA 1
ATOM 691 C C . MET A 1 95 ? -6.025 7.266 1.113 1.00 77.25 95 MET A C 1
ATOM 693 O O . MET A 1 95 ? -5.958 6.909 -0.057 1.00 77.25 95 MET A O 1
ATOM 697 N N . GLY A 1 96 ? -7.140 7.110 1.817 1.00 72.75 96 GLY A N 1
ATOM 698 C CA . GLY A 1 96 ? -8.300 6.420 1.255 1.00 72.75 96 GLY A CA 1
ATOM 699 C C . GLY A 1 96 ? -9.629 6.874 1.829 1.00 72.75 96 GLY A C 1
ATOM 700 O O . GLY A 1 96 ? -9.689 7.609 2.814 1.00 72.75 96 GLY A O 1
ATOM 701 N N . THR A 1 97 ? -10.696 6.407 1.189 1.00 70.81 97 THR A N 1
ATOM 702 C CA . THR A 1 97 ? -12.080 6.568 1.632 1.00 70.81 97 THR A CA 1
ATOM 703 C C . THR A 1 97 ? -12.841 5.255 1.420 1.00 70.81 97 THR A C 1
ATOM 705 O O . THR A 1 97 ? -12.324 4.332 0.799 1.00 70.81 97 THR A O 1
ATOM 708 N N . GLY A 1 98 ? -14.071 5.143 1.922 1.00 60.38 98 GLY A N 1
ATOM 709 C CA . GLY A 1 98 ? -14.903 3.950 1.704 1.00 60.38 98 GLY A CA 1
ATOM 710 C C . GLY A 1 98 ? -14.934 2.956 2.863 1.00 60.38 98 GLY A C 1
ATOM 711 O O . GLY A 1 98 ? -15.187 1.780 2.644 1.00 60.38 98 GLY A O 1
ATOM 712 N N . PHE A 1 99 ? -14.733 3.440 4.082 1.00 58.00 99 PHE A N 1
ATOM 713 C CA . PHE A 1 99 ? -14.757 2.679 5.326 1.00 58.00 99 PHE A CA 1
ATOM 714 C C . PHE A 1 99 ? -15.906 3.088 6.251 1.00 58.00 99 PHE A C 1
ATOM 716 O O . PHE A 1 99 ? -16.569 4.113 5.978 1.00 58.00 99 PHE A O 1
#

Secondary structure (DSSP, 8-state):
-------EEEEEEEEEE-SSS--EEEEEEEEEEEEETTEEEEEEEEEEEETTEEEEEEEEEEEEPPPPBTTBEEEEEEEEEEETTEEEEEEEEEEEE--